Protein AF-A0A3Q8V138-F1 (afdb_monomer_lite)

Foldseek 3Di:
DPDPCPPVVVVVVVVLVVVCVVLVHPALFQKDAADDDPPDPGRQWMFGQQPDPVDDSPPRYDDPSGRPDIGGRRDPVVRVVVSVVSVVVNPVPVD

pLDDT: mean 77.71, std 11.93, range [38.09, 93.25]

Radius of gyration: 14.48 Å; chains: 1; bounding box: 44×22×32 Å

Secondary structure (DSSP, 8-state):
-------HHHHHHHHHHHHHHHTT-SS---EEEE--STT-SS--EEEEPPS-TTS-TTS----TTS-S--EE-S-HHHHHHHHHHHHHHHHTT--

Sequence (95 aa):
MTFDTKNLDEVREPALEALLRLVGGDARLEWRGVYTTDGTEGPTGIGPVCPDPDHEPGDGDLYTCCPELAIEVESVELADYLVALLNADGERSVE

Structure (mmCIF, N/CA/C/O backbone):
data_AF-A0A3Q8V138-F1
#
_entry.id   AF-A0A3Q8V138-F1
#
loop_
_atom_site.group_PDB
_atom_site.id
_atom_site.type_symbol
_atom_site.label_atom_id
_atom_site.label_alt_id
_atom_site.label_comp_id
_atom_site.label_asym_id
_atom_site.label_entity_id
_atom_site.label_seq_id
_atom_site.pdbx_PDB_ins_code
_atom_site.Cartn_x
_atom_site.Cartn_y
_atom_site.Cartn_z
_atom_site.occupancy
_atom_site.B_iso_or_equiv
_atom_site.auth_seq_id
_atom_site.auth_comp_id
_atom_site.auth_asym_id
_atom_site.auth_atom_id
_atom_site.pdbx_PDB_model_num
ATOM 1 N N . MET A 1 1 ? -27.829 4.249 14.251 1.00 44.72 1 MET A N 1
ATOM 2 C CA . MET A 1 1 ? -27.017 5.135 13.396 1.00 44.72 1 MET A CA 1
ATOM 3 C C . MET A 1 1 ? -26.988 4.507 12.023 1.00 44.72 1 MET A C 1
ATOM 5 O O . MET A 1 1 ? -26.391 3.454 11.864 1.00 44.72 1 MET A O 1
ATOM 9 N N . THR A 1 2 ? -27.735 5.064 11.079 1.00 49.84 2 THR A N 1
ATOM 10 C CA . THR A 1 2 ? -27.642 4.698 9.666 1.00 49.84 2 THR A CA 1
ATOM 11 C C . THR A 1 2 ? -26.427 5.435 9.124 1.00 49.84 2 THR A C 1
ATOM 13 O O . THR A 1 2 ? -26.427 6.663 9.090 1.00 49.84 2 THR A O 1
ATOM 16 N N . PHE A 1 3 ? -25.359 4.705 8.810 1.00 56.84 3 PHE A N 1
ATOM 17 C CA . PHE A 1 3 ? -24.260 5.279 8.045 1.00 56.84 3 PHE A CA 1
ATOM 18 C C . PHE A 1 3 ? -24.827 5.626 6.672 1.00 56.84 3 PHE A C 1
ATOM 20 O O . PHE A 1 3 ? -25.428 4.771 6.023 1.00 56.84 3 PHE A O 1
ATOM 27 N N . ASP A 1 4 ? -24.724 6.896 6.293 1.00 59.91 4 ASP A N 1
ATOM 28 C CA . ASP A 1 4 ? -25.078 7.365 4.961 1.00 59.91 4 ASP A CA 1
ATOM 29 C C . ASP A 1 4 ? -24.078 6.716 3.999 1.00 59.91 4 ASP A C 1
ATOM 31 O O . ASP A 1 4 ? -22.933 7.152 3.866 1.00 59.91 4 ASP A O 1
ATOM 35 N N . THR A 1 5 ? -24.464 5.569 3.442 1.00 53.94 5 THR A N 1
ATOM 36 C CA . THR A 1 5 ? -23.718 4.874 2.403 1.00 53.94 5 THR A CA 1
ATOM 37 C C . THR A 1 5 ? -23.825 5.713 1.136 1.00 53.94 5 THR A C 1
ATOM 39 O O . THR A 1 5 ? -24.524 5.332 0.196 1.00 53.94 5 THR A O 1
ATOM 42 N N . LYS A 1 6 ? -23.111 6.846 1.071 1.00 57.31 6 LYS A N 1
ATOM 43 C CA . LYS A 1 6 ? -22.510 7.232 -0.211 1.00 57.31 6 LYS A CA 1
ATOM 44 C C . LYS A 1 6 ? -21.955 5.946 -0.802 1.00 57.31 6 LYS A C 1
ATOM 46 O O . LYS A 1 6 ? -21.271 5.215 -0.079 1.00 57.31 6 LYS A O 1
ATOM 51 N N . ASN A 1 7 ? -22.357 5.623 -2.027 1.00 76.81 7 ASN A N 1
ATOM 52 C CA . ASN A 1 7 ? -21.987 4.363 -2.643 1.00 76.81 7 ASN A CA 1
ATOM 53 C C . ASN A 1 7 ? -20.466 4.224 -2.496 1.00 76.81 7 ASN A C 1
ATOM 55 O O . ASN A 1 7 ? -19.733 5.106 -2.933 1.00 76.81 7 ASN A O 1
ATOM 59 N N . LEU A 1 8 ? -19.999 3.193 -1.783 1.00 74.00 8 LEU A N 1
ATOM 60 C CA . LEU A 1 8 ? -18.573 3.025 -1.499 1.00 74.00 8 LEU A CA 1
ATOM 61 C C . LEU A 1 8 ? -17.762 3.046 -2.798 1.00 74.00 8 LEU A C 1
ATOM 63 O O . LEU A 1 8 ? -16.634 3.517 -2.793 1.00 74.00 8 LEU A O 1
ATOM 67 N N . ASP A 1 9 ? -18.355 2.624 -3.916 1.00 78.44 9 ASP A N 1
ATOM 68 C CA . ASP A 1 9 ? -17.752 2.739 -5.241 1.00 78.44 9 ASP A CA 1
ATOM 69 C C . ASP A 1 9 ? -17.463 4.203 -5.646 1.00 78.44 9 ASP A C 1
ATOM 71 O O . ASP A 1 9 ? -16.363 4.493 -6.108 1.00 78.44 9 ASP A O 1
ATOM 75 N N . GLU A 1 10 ? -18.376 5.149 -5.381 1.00 80.50 10 GLU A N 1
ATOM 76 C CA . GLU A 1 10 ? -18.232 6.576 -5.745 1.00 80.50 10 GLU A CA 1
ATOM 77 C C . GLU A 1 10 ? -17.052 7.265 -5.049 1.00 80.50 10 GLU A C 1
ATOM 79 O O . GLU A 1 10 ? -16.518 8.253 -5.553 1.00 80.50 10 GLU A O 1
ATOM 84 N N . VAL A 1 11 ? -16.656 6.781 -3.870 1.00 82.75 11 VAL A N 1
ATOM 85 C CA . VA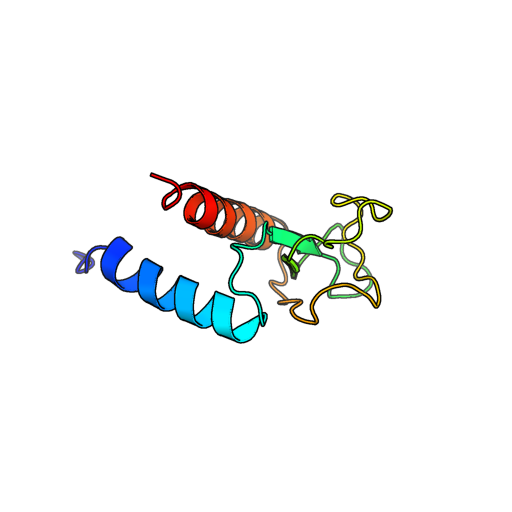L A 1 11 ? -15.487 7.299 -3.139 1.00 82.75 11 VAL A CA 1
ATOM 86 C C . VAL A 1 11 ? -14.219 6.508 -3.434 1.00 82.75 11 VAL A C 1
ATOM 88 O O . VAL A 1 11 ? -13.125 7.066 -3.352 1.00 82.75 11 VAL A O 1
ATOM 91 N N . ARG A 1 12 ? -14.349 5.229 -3.787 1.00 82.69 12 ARG A N 1
ATOM 92 C CA . ARG A 1 12 ? -13.213 4.325 -3.957 1.00 82.69 12 ARG A CA 1
ATOM 93 C C . ARG A 1 12 ? -12.510 4.516 -5.294 1.00 82.69 12 ARG A C 1
ATOM 95 O O . ARG A 1 12 ? -11.285 4.544 -5.314 1.00 82.69 12 ARG A O 1
ATOM 102 N N . GLU A 1 13 ? -13.251 4.743 -6.378 1.00 81.50 13 GLU A N 1
ATOM 103 C CA . GLU A 1 13 ? -12.652 4.984 -7.701 1.00 81.50 13 GLU A CA 1
ATOM 104 C C . GLU A 1 13 ? -11.755 6.240 -7.732 1.00 81.50 13 GLU A C 1
ATOM 106 O O . GLU A 1 13 ? -10.587 6.119 -8.114 1.00 81.50 13 GLU A O 1
ATOM 111 N N . PRO A 1 14 ? -12.193 7.427 -7.254 1.00 85.50 14 PRO A N 1
ATOM 112 C CA . PRO A 1 14 ? -11.321 8.602 -7.219 1.00 85.50 14 PRO A CA 1
ATOM 113 C C . PRO A 1 14 ? -10.131 8.442 -6.265 1.00 85.50 14 PRO A C 1
ATOM 115 O O . PRO A 1 14 ? -9.061 8.999 -6.516 1.00 85.50 14 PRO A O 1
ATOM 118 N N . ALA A 1 15 ? -10.307 7.698 -5.166 1.00 85.31 15 ALA A N 1
ATOM 119 C CA . ALA A 1 15 ? -9.230 7.415 -4.221 1.00 85.31 15 ALA A CA 1
ATOM 120 C C . ALA A 1 15 ? -8.156 6.513 -4.848 1.00 85.31 15 ALA A C 1
ATOM 122 O O . ALA A 1 15 ? -6.967 6.804 -4.710 1.00 85.31 15 ALA A O 1
ATOM 123 N N . LEU A 1 16 ? -8.565 5.481 -5.593 1.00 82.06 16 LEU A N 1
ATOM 124 C CA . LEU A 1 16 ? -7.655 4.627 -6.351 1.00 82.06 16 LEU A CA 1
ATOM 125 C C . LEU A 1 16 ? -6.893 5.434 -7.407 1.00 82.06 16 LEU A C 1
ATOM 127 O O . LEU A 1 16 ? -5.675 5.325 -7.491 1.00 82.06 16 LEU A O 1
ATOM 131 N N . GLU A 1 17 ? -7.569 6.290 -8.180 1.00 82.81 17 GLU A N 1
ATOM 132 C CA . GLU A 1 17 ? -6.881 7.152 -9.151 1.00 82.81 17 GLU A CA 1
ATOM 133 C C . GLU A 1 17 ? -5.853 8.081 -8.494 1.00 82.81 17 GLU A C 1
ATOM 135 O O . GLU A 1 17 ? -4.765 8.291 -9.032 1.00 82.81 17 GLU A O 1
ATOM 140 N N . ALA A 1 18 ? -6.192 8.670 -7.343 1.00 84.56 18 ALA A N 1
ATOM 141 C CA . ALA A 1 18 ? -5.270 9.526 -6.604 1.00 84.56 18 ALA A CA 1
ATOM 142 C C . ALA A 1 18 ? -4.038 8.742 -6.127 1.00 84.56 18 ALA A C 1
ATOM 144 O O . ALA A 1 18 ? -2.918 9.246 -6.233 1.00 84.56 18 ALA A O 1
ATOM 145 N N . LEU A 1 19 ? -4.239 7.504 -5.668 1.00 79.75 19 LEU A N 1
ATOM 146 C CA . LEU A 1 19 ? -3.165 6.598 -5.276 1.00 79.75 19 LEU A CA 1
ATOM 147 C C . LEU A 1 19 ? -2.270 6.227 -6.467 1.00 79.75 19 LEU A C 1
ATOM 149 O O . LEU A 1 19 ? -1.054 6.338 -6.353 1.00 79.75 19 LEU A O 1
ATOM 153 N N . LEU A 1 20 ? -2.850 5.868 -7.619 1.00 77.69 20 LEU A N 1
ATOM 154 C CA . LEU A 1 20 ? -2.104 5.531 -8.842 1.00 77.69 20 LEU A CA 1
ATOM 155 C C . LEU A 1 20 ? -1.236 6.704 -9.331 1.00 77.69 20 LEU A C 1
ATOM 157 O O . LEU A 1 20 ? -0.062 6.528 -9.658 1.00 77.69 20 LEU A O 1
ATOM 161 N N . ARG A 1 21 ? -1.772 7.933 -9.281 1.00 79.81 21 ARG A N 1
ATOM 162 C CA . ARG A 1 21 ? -0.995 9.149 -9.585 1.00 79.81 21 ARG A CA 1
ATOM 163 C C . ARG A 1 21 ? 0.167 9.358 -8.614 1.00 79.81 21 ARG A C 1
ATOM 165 O O . ARG A 1 21 ? 1.217 9.834 -9.036 1.00 79.81 21 ARG A O 1
ATOM 172 N N . LEU A 1 22 ? -0.014 9.025 -7.335 1.00 76.25 22 LEU A N 1
ATOM 173 C CA . LEU A 1 22 ? 1.026 9.165 -6.315 1.00 76.25 22 LEU A CA 1
ATOM 174 C C . LEU A 1 22 ? 2.179 8.173 -6.529 1.00 76.25 22 LEU A C 1
ATOM 176 O O . LEU A 1 22 ? 3.334 8.552 -6.369 1.00 76.25 22 LEU A O 1
ATOM 180 N N . VAL A 1 23 ? 1.878 6.933 -6.924 1.00 72.25 23 VAL A N 1
ATOM 181 C CA . VAL A 1 23 ? 2.888 5.883 -7.178 1.00 72.25 23 VAL A CA 1
ATOM 182 C C . VAL A 1 23 ? 3.565 5.993 -8.547 1.00 72.25 23 VAL A C 1
ATOM 184 O O . VAL A 1 23 ? 4.419 5.173 -8.873 1.00 72.25 23 VAL A O 1
ATOM 187 N N . GLY A 1 24 ? 3.214 7.003 -9.350 1.00 65.69 24 GLY A N 1
ATOM 188 C CA . GLY A 1 24 ? 3.867 7.288 -10.629 1.00 65.69 24 GLY A CA 1
ATOM 189 C C . GLY A 1 24 ? 3.578 6.268 -11.734 1.00 65.69 24 GLY A C 1
ATOM 190 O O . GLY A 1 24 ? 4.356 6.176 -12.683 1.00 65.69 24 GLY A O 1
ATOM 191 N N . GLY A 1 25 ? 2.486 5.504 -11.622 1.00 64.62 25 GLY A N 1
ATOM 192 C CA . GLY A 1 25 ? 2.117 4.461 -12.576 1.00 64.62 25 GLY A CA 1
ATOM 193 C C . GLY A 1 25 ? 0.716 4.649 -13.157 1.00 64.62 25 GLY A C 1
ATOM 194 O O . GLY A 1 25 ? -0.234 4.921 -12.429 1.00 64.62 25 GLY A O 1
ATOM 195 N N . ASP A 1 26 ? 0.584 4.437 -14.469 1.00 57.56 26 ASP A N 1
ATOM 196 C CA . ASP A 1 26 ? -0.716 4.286 -15.148 1.00 57.56 26 ASP A CA 1
ATOM 197 C C . ASP A 1 26 ? -1.230 2.833 -15.080 1.00 57.56 26 ASP A C 1
ATOM 199 O O . ASP A 1 26 ? -2.408 2.559 -15.313 1.00 57.56 26 ASP A O 1
ATOM 203 N N . ALA A 1 27 ? -0.339 1.886 -14.765 1.00 59.00 27 ALA A N 1
ATOM 204 C CA . ALA A 1 27 ? -0.672 0.484 -14.572 1.00 59.00 27 ALA A CA 1
ATOM 205 C C . ALA A 1 27 ? -1.119 0.251 -13.129 1.00 59.00 27 ALA A C 1
ATOM 207 O O . ALA A 1 27 ? -0.470 0.696 -12.182 1.00 59.00 27 ALA A O 1
ATOM 208 N N . ARG A 1 28 ? -2.225 -0.476 -12.967 1.00 64.75 28 ARG A N 1
ATOM 209 C CA . ARG A 1 28 ? -2.687 -0.947 -11.663 1.00 64.75 28 ARG A CA 1
ATOM 210 C C . ARG A 1 28 ? -1.623 -1.846 -11.061 1.00 64.75 28 ARG A C 1
ATOM 212 O O . ARG A 1 28 ? -1.390 -2.942 -11.560 1.00 64.75 28 ARG A O 1
ATOM 219 N N . LEU A 1 29 ? -0.951 -1.327 -10.041 1.00 73.31 29 LEU A N 1
ATOM 220 C CA . LEU A 1 29 ? 0.077 -2.054 -9.320 1.00 73.31 29 LEU A CA 1
ATOM 221 C C . LEU A 1 29 ? -0.596 -3.105 -8.446 1.00 73.31 29 LEU A C 1
ATOM 223 O O . LEU A 1 29 ? -1.575 -2.809 -7.761 1.00 73.31 29 LEU A O 1
ATOM 227 N N . GLU A 1 30 ? -0.059 -4.317 -8.481 1.00 86.06 30 GLU A N 1
ATOM 228 C CA . GLU A 1 30 ? -0.302 -5.292 -7.430 1.00 86.06 30 GLU A CA 1
ATOM 229 C C . GLU A 1 30 ? 0.376 -4.796 -6.148 1.00 86.06 30 GLU A C 1
ATOM 231 O O . GLU A 1 30 ? 1.456 -4.201 -6.192 1.00 86.06 30 GLU A O 1
ATOM 236 N N . TRP A 1 31 ? -0.272 -5.005 -5.010 1.00 88.69 31 TRP A N 1
ATOM 237 C CA . TRP A 1 31 ? 0.191 -4.596 -3.689 1.00 88.69 31 TRP A CA 1
ATOM 238 C C . TRP A 1 31 ? 0.616 -5.808 -2.871 1.00 88.69 31 TRP A C 1
ATOM 240 O O . TRP A 1 31 ? 0.064 -6.899 -3.021 1.00 88.69 31 TRP A O 1
ATOM 250 N N . ARG A 1 32 ? 1.575 -5.591 -1.970 1.00 90.75 32 ARG A N 1
ATOM 251 C CA . ARG A 1 32 ? 2.093 -6.584 -1.026 1.00 90.75 32 ARG A CA 1
ATOM 252 C C . ARG A 1 32 ? 2.376 -5.960 0.339 1.00 90.75 32 ARG A C 1
ATOM 254 O O . ARG A 1 32 ? 2.529 -4.741 0.455 1.00 90.75 32 ARG A O 1
ATOM 261 N N . GLY A 1 33 ? 2.483 -6.809 1.356 1.00 90.81 33 GLY A N 1
ATOM 262 C CA . GLY A 1 33 ? 3.058 -6.419 2.639 1.00 90.81 33 GLY A CA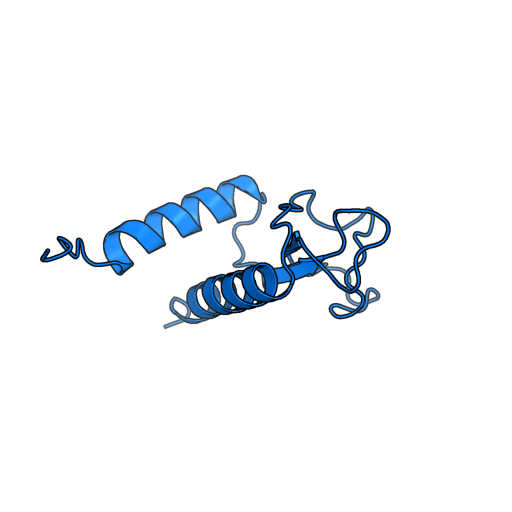 1
ATOM 263 C C . GLY A 1 33 ? 4.554 -6.137 2.487 1.00 90.81 33 GLY A C 1
ATOM 264 O O . GLY A 1 33 ? 5.244 -6.846 1.752 1.00 90.81 33 GLY A O 1
ATOM 265 N N . VAL A 1 34 ? 5.048 -5.104 3.166 1.00 89.75 34 VAL A N 1
ATOM 266 C CA . VAL A 1 34 ? 6.472 -4.753 3.208 1.00 89.75 34 VAL A CA 1
ATOM 267 C C . VAL A 1 34 ? 6.931 -4.452 4.633 1.00 89.75 34 VAL A C 1
ATOM 269 O O . VAL A 1 34 ? 6.142 -4.022 5.478 1.00 89.75 34 VAL A O 1
ATOM 272 N N . TYR A 1 35 ? 8.212 -4.675 4.912 1.00 88.31 35 TY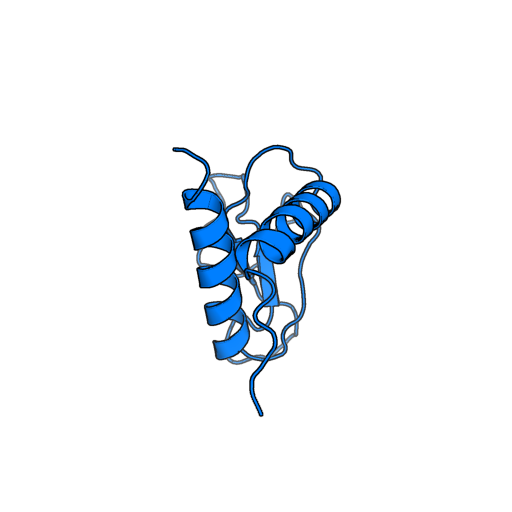R A N 1
ATOM 273 C CA . TYR A 1 35 ? 8.834 -4.259 6.164 1.00 88.31 35 TYR A CA 1
ATOM 274 C C . TYR A 1 35 ? 9.114 -2.756 6.124 1.00 88.31 35 TYR A C 1
ATOM 276 O O . TYR A 1 35 ? 9.855 -2.266 5.275 1.00 88.31 35 TYR A O 1
ATOM 284 N N . THR A 1 36 ? 8.507 -2.016 7.046 1.00 77.56 36 THR A N 1
ATOM 285 C CA . THR A 1 36 ? 8.664 -0.555 7.164 1.00 77.56 36 THR A CA 1
ATOM 286 C C . THR A 1 36 ? 9.272 -0.128 8.497 1.00 77.56 36 THR A C 1
ATOM 288 O O . THR A 1 36 ? 9.865 0.947 8.578 1.00 77.56 36 THR A O 1
ATOM 291 N N . THR A 1 37 ? 9.214 -0.998 9.512 1.00 67.88 37 THR A N 1
ATOM 292 C CA . THR A 1 37 ? 9.832 -0.798 10.825 1.00 67.88 37 THR A CA 1
ATOM 293 C C . THR A 1 37 ? 10.757 -1.967 11.175 1.00 67.88 37 THR A C 1
ATOM 295 O O . THR A 1 37 ? 10.405 -3.132 10.994 1.00 67.88 37 THR A O 1
ATOM 298 N N . ASP A 1 38 ? 11.937 -1.662 11.719 1.00 65.31 38 ASP A N 1
ATOM 299 C CA . ASP A 1 38 ? 12.889 -2.673 12.183 1.00 65.31 38 ASP A CA 1
ATOM 300 C C . ASP A 1 38 ? 12.334 -3.467 13.382 1.00 65.31 38 ASP A C 1
ATOM 302 O O . ASP A 1 38 ? 11.920 -2.894 14.392 1.00 65.31 38 ASP A O 1
ATOM 306 N N . GLY A 1 39 ? 12.415 -4.801 13.315 1.00 60.19 39 GLY A N 1
ATOM 307 C CA . GLY A 1 39 ? 12.162 -5.686 14.460 1.00 60.19 39 GLY A CA 1
ATOM 308 C C . GLY A 1 39 ? 10.702 -6.094 14.688 1.00 60.19 39 GLY A C 1
ATOM 309 O O . GLY A 1 39 ? 10.370 -6.533 15.791 1.00 60.19 39 GLY A O 1
ATOM 310 N N . THR A 1 40 ? 9.836 -5.968 13.682 1.00 67.62 40 THR A N 1
ATOM 311 C CA . THR A 1 40 ? 8.458 -6.479 13.719 1.00 67.62 40 THR A CA 1
ATOM 312 C C . THR A 1 40 ? 8.407 -7.988 13.436 1.00 67.62 40 THR A C 1
ATOM 314 O O . THR A 1 40 ? 9.279 -8.543 12.772 1.00 67.62 40 THR A O 1
ATOM 317 N N . GLU A 1 41 ? 7.371 -8.681 13.928 1.00 73.19 41 GLU A N 1
ATOM 318 C CA . GLU A 1 41 ? 7.162 -10.124 13.672 1.00 73.19 41 GLU A CA 1
ATOM 319 C C . GLU A 1 41 ? 6.659 -10.426 12.240 1.00 73.19 41 GLU A C 1
ATOM 321 O O . GLU A 1 41 ? 6.392 -11.579 11.906 1.00 73.19 41 GLU A O 1
ATOM 326 N N . GLY A 1 42 ? 6.534 -9.404 11.388 1.00 78.94 42 GLY A N 1
ATOM 327 C CA . GLY A 1 42 ? 6.060 -9.508 10.009 1.00 78.94 42 GLY A CA 1
ATOM 328 C C . GLY A 1 42 ? 5.978 -8.144 9.308 1.00 78.94 42 GLY A C 1
ATOM 329 O O . GLY A 1 42 ? 6.273 -7.119 9.933 1.00 78.94 42 GLY A O 1
ATOM 330 N N . PRO A 1 43 ? 5.586 -8.112 8.023 1.00 85.62 43 PRO A N 1
ATOM 331 C CA . PRO A 1 43 ? 5.452 -6.875 7.262 1.00 85.62 43 PRO A CA 1
ATOM 332 C C . PRO A 1 43 ? 4.287 -6.037 7.807 1.00 85.62 43 PRO A C 1
ATOM 334 O O . PRO A 1 43 ? 3.121 -6.396 7.656 1.00 85.62 43 PRO A O 1
ATOM 337 N N . THR A 1 44 ? 4.600 -4.924 8.471 1.00 89.19 44 THR A N 1
ATOM 338 C CA . THR A 1 44 ? 3.606 -3.998 9.048 1.00 89.19 44 THR A CA 1
ATOM 339 C C . THR A 1 44 ? 3.283 -2.822 8.141 1.00 89.19 44 THR A C 1
ATOM 341 O O . THR A 1 44 ? 2.507 -1.953 8.531 1.00 89.19 44 THR A O 1
ATOM 344 N N . GLY A 1 45 ? 3.867 -2.770 6.948 1.00 89.69 45 GLY A N 1
ATOM 345 C CA . GLY A 1 45 ? 3.553 -1.777 5.938 1.00 89.69 45 GLY A CA 1
ATOM 346 C C . GLY A 1 45 ? 3.010 -2.403 4.665 1.00 89.69 45 GLY A C 1
ATOM 347 O O . GLY A 1 45 ? 2.976 -3.623 4.501 1.00 89.69 45 GLY A O 1
ATOM 348 N N . ILE A 1 46 ? 2.600 -1.544 3.738 1.00 89.94 46 ILE A N 1
ATOM 349 C CA . ILE A 1 46 ? 2.164 -1.936 2.398 1.00 89.94 46 ILE A CA 1
ATOM 350 C C . ILE A 1 46 ? 2.950 -1.174 1.338 1.00 89.94 46 ILE A C 1
ATOM 352 O O . ILE A 1 46 ? 3.297 -0.005 1.515 1.00 89.94 46 ILE A O 1
ATOM 356 N N . GLY A 1 47 ? 3.203 -1.836 0.219 1.00 88.25 47 GLY A N 1
ATOM 357 C CA . GLY A 1 47 ? 3.848 -1.231 -0.936 1.00 88.25 47 GLY A CA 1
ATOM 358 C C . GLY A 1 47 ? 3.497 -1.973 -2.221 1.00 88.25 47 GLY A C 1
ATOM 359 O O . GLY A 1 47 ? 2.968 -3.088 -2.173 1.00 88.25 47 GLY A O 1
ATOM 360 N N . PRO A 1 48 ? 3.770 -1.373 -3.384 1.00 86.62 48 PRO A N 1
ATOM 361 C CA . PRO A 1 48 ? 3.595 -2.056 -4.651 1.00 86.62 48 PRO A CA 1
ATOM 362 C C . PRO A 1 48 ? 4.580 -3.223 -4.789 1.00 86.62 48 PRO A C 1
ATOM 364 O O . PRO A 1 48 ? 5.704 -3.202 -4.272 1.00 86.62 48 PRO A O 1
ATOM 367 N N . VAL A 1 49 ? 4.154 -4.252 -5.513 1.00 85.38 49 VAL A N 1
ATOM 368 C CA . VAL A 1 49 ? 5.010 -5.362 -5.922 1.00 85.38 49 VAL A CA 1
ATOM 369 C C . VAL A 1 49 ? 6.141 -4.821 -6.793 1.00 85.38 49 VAL A C 1
ATOM 371 O O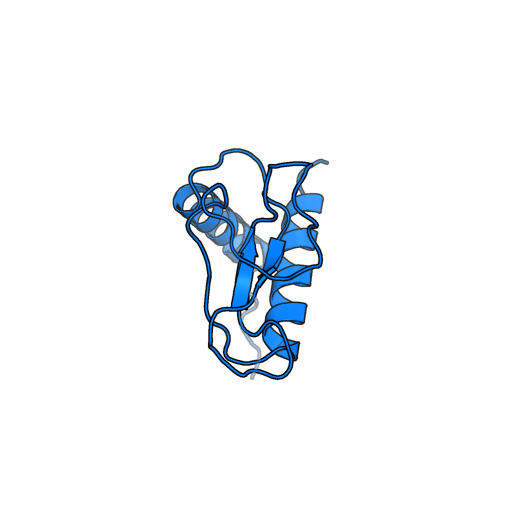 . VAL A 1 49 ? 5.943 -3.946 -7.642 1.00 85.38 49 VAL A O 1
ATOM 374 N N . CYS A 1 50 ? 7.351 -5.324 -6.550 1.00 83.31 50 CYS A N 1
ATOM 375 C CA . CYS A 1 50 ? 8.513 -4.958 -7.344 1.00 83.31 50 CYS A CA 1
ATOM 376 C C . CYS A 1 50 ? 8.290 -5.395 -8.804 1.00 83.31 50 CYS A C 1
ATOM 378 O O . CYS A 1 50 ? 7.940 -6.550 -9.034 1.00 83.31 50 CYS A O 1
ATOM 380 N N . PRO A 1 51 ? 8.497 -4.517 -9.803 1.00 78.75 51 PRO A N 1
ATOM 381 C CA . PRO A 1 51 ? 8.362 -4.902 -11.208 1.00 78.75 51 PRO A CA 1
ATOM 382 C C . PRO A 1 51 ? 9.533 -5.763 -11.708 1.00 78.75 51 PRO A C 1
ATOM 384 O O . PRO A 1 51 ? 9.489 -6.256 -12.835 1.00 78.75 51 PRO A O 1
ATOM 387 N N . ASP A 1 52 ? 10.594 -5.895 -10.908 1.00 82.38 52 ASP A N 1
ATOM 388 C CA . ASP A 1 52 ? 11.764 -6.701 -11.229 1.00 82.38 52 ASP A CA 1
ATOM 389 C C . ASP A 1 52 ? 11.460 -8.193 -10.990 1.00 82.38 52 ASP A C 1
ATOM 391 O O . ASP A 1 52 ? 11.193 -8.575 -9.849 1.00 82.38 52 ASP A O 1
ATOM 395 N N . PRO A 1 53 ? 11.483 -9.046 -12.032 1.00 81.19 53 PRO A N 1
ATOM 396 C CA . PRO A 1 53 ? 11.168 -10.466 -11.896 1.00 81.19 53 PRO A CA 1
ATOM 397 C C . PRO A 1 53 ? 12.207 -11.253 -11.086 1.00 81.19 53 PRO A C 1
ATOM 399 O O . PRO A 1 53 ? 11.913 -12.380 -10.688 1.00 81.19 53 PRO A O 1
ATOM 402 N N . ASP A 1 54 ? 13.403 -10.696 -10.862 1.00 84.44 54 ASP A N 1
ATOM 403 C CA . ASP A 1 54 ? 14.449 -11.334 -10.057 1.00 84.44 54 ASP A CA 1
ATOM 404 C C . ASP A 1 54 ? 14.249 -11.107 -8.544 1.00 84.44 54 ASP A C 1
ATOM 406 O O . ASP A 1 54 ? 14.951 -11.715 -7.733 1.00 84.44 54 ASP A O 1
ATOM 410 N N . HIS A 1 55 ? 13.285 -10.270 -8.144 1.00 82.00 55 HIS A N 1
ATOM 411 C CA . HIS A 1 55 ? 12.929 -10.041 -6.744 1.00 82.00 55 HIS A CA 1
ATOM 412 C C . HIS A 1 55 ? 11.685 -10.836 -6.353 1.00 82.00 55 HIS A C 1
ATOM 414 O O . HIS A 1 55 ? 10.653 -10.785 -7.023 1.00 82.00 55 HIS A O 1
ATOM 420 N N . GLU A 1 56 ? 11.772 -11.574 -5.245 1.00 80.25 56 GLU A N 1
ATOM 421 C CA . GLU A 1 56 ? 10.666 -12.403 -4.775 1.00 80.25 56 GLU A CA 1
ATOM 422 C C . GLU A 1 56 ? 9.559 -11.514 -4.177 1.00 80.25 56 GLU A C 1
ATOM 424 O O . GLU A 1 56 ? 9.794 -10.829 -3.180 1.00 80.25 56 GLU A O 1
ATOM 429 N N . PRO A 1 57 ? 8.325 -11.528 -4.723 1.00 70.50 57 PRO A N 1
ATOM 430 C CA . PRO A 1 57 ? 7.248 -10.664 -4.233 1.00 70.50 57 PRO A CA 1
ATOM 431 C C . PRO A 1 57 ? 6.910 -10.889 -2.753 1.00 70.50 57 PRO A C 1
ATOM 433 O O . PRO A 1 57 ? 6.411 -9.984 -2.086 1.00 70.50 57 PRO A O 1
ATOM 436 N N . GLY A 1 58 ? 7.179 -12.096 -2.246 1.00 72.75 58 GLY A N 1
ATOM 437 C CA . GLY A 1 58 ? 6.822 -12.531 -0.901 1.00 72.75 58 GLY A CA 1
ATOM 438 C C . GLY A 1 58 ? 7.839 -12.222 0.197 1.00 72.75 58 GLY A C 1
ATOM 439 O O . GLY A 1 58 ? 7.517 -12.480 1.353 1.00 72.75 58 GLY A O 1
ATOM 440 N N . ASP A 1 59 ? 9.033 -11.698 -0.105 1.00 74.75 59 ASP A N 1
ATOM 441 C CA . ASP A 1 59 ? 10.052 -11.514 0.945 1.00 74.75 59 ASP A CA 1
ATOM 442 C C . ASP A 1 59 ? 9.812 -10.276 1.830 1.00 74.75 59 ASP A C 1
ATOM 444 O O . ASP A 1 59 ? 10.384 -10.188 2.908 1.00 74.75 59 ASP A O 1
ATOM 448 N N . GLY A 1 60 ? 8.930 -9.358 1.413 1.00 76.25 60 GLY A N 1
ATOM 449 C CA . GLY A 1 60 ? 8.582 -8.132 2.143 1.00 76.25 60 GLY A CA 1
ATOM 450 C C . GLY A 1 60 ? 9.628 -7.005 2.102 1.00 76.25 60 GLY A C 1
ATOM 451 O O . GLY A 1 60 ? 9.345 -5.904 2.572 1.00 76.25 60 GLY A O 1
ATOM 452 N N . ASP A 1 61 ? 10.800 -7.215 1.511 1.00 83.12 61 ASP A N 1
ATOM 453 C CA . ASP A 1 61 ? 11.901 -6.253 1.478 1.00 83.12 61 ASP A CA 1
ATOM 454 C C . ASP A 1 61 ? 11.731 -5.216 0.364 1.00 83.12 61 ASP A C 1
ATOM 456 O O . ASP A 1 61 ? 11.272 -5.506 -0.745 1.00 83.12 61 ASP A O 1
ATOM 460 N N . LEU A 1 62 ? 12.118 -3.970 0.645 1.00 78.44 62 LEU A N 1
ATOM 461 C CA . LEU A 1 62 ? 12.099 -2.873 -0.322 1.00 78.44 62 LEU A CA 1
ATOM 462 C C . LEU A 1 62 ? 13.452 -2.757 -1.025 1.00 78.44 62 LEU A C 1
ATOM 464 O O . LEU A 1 62 ? 14.445 -2.303 -0.457 1.00 78.44 62 LEU A O 1
ATOM 468 N N . TYR A 1 63 ? 13.471 -3.132 -2.300 1.00 75.12 63 TYR A N 1
ATOM 469 C CA . TYR A 1 63 ? 14.632 -2.992 -3.171 1.00 75.12 63 TYR A CA 1
ATOM 470 C C . TYR A 1 63 ? 14.758 -1.566 -3.713 1.00 75.12 63 TYR A C 1
ATOM 472 O O . TYR A 1 63 ? 13.770 -0.856 -3.868 1.00 75.12 63 TYR A O 1
ATOM 480 N N . THR A 1 64 ? 15.966 -1.157 -4.098 1.00 78.62 64 THR A N 1
ATOM 481 C CA . THR A 1 64 ? 16.219 0.185 -4.659 1.00 78.62 64 THR A CA 1
ATOM 482 C C . THR A 1 64 ? 15.498 0.452 -5.984 1.00 78.62 64 THR A C 1
ATOM 484 O O . THR A 1 64 ? 15.342 1.606 -6.368 1.00 78.62 64 THR A O 1
ATOM 487 N N . CYS A 1 65 ? 15.071 -0.598 -6.691 1.00 76.44 65 CYS A N 1
ATOM 488 C CA . CYS A 1 65 ? 14.246 -0.505 -7.895 1.00 76.44 65 CYS A CA 1
ATOM 489 C C . CYS A 1 65 ? 12.733 -0.528 -7.608 1.00 76.44 65 CYS A C 1
ATOM 491 O O . CYS A 1 65 ? 11.942 -0.398 -8.543 1.00 76.44 65 CYS A O 1
ATOM 493 N N . CYS A 1 66 ? 12.315 -0.711 -6.348 1.00 74.69 66 CYS A N 1
ATOM 494 C CA . CYS A 1 66 ? 10.905 -0.644 -5.981 1.00 74.69 66 CYS A CA 1
ATOM 495 C C . CYS A 1 66 ? 10.393 0.796 -6.108 1.00 74.69 66 CYS A C 1
ATOM 497 O O . CYS A 1 66 ? 11.143 1.742 -5.854 1.00 74.69 66 CYS A O 1
ATOM 499 N N . PRO A 1 67 ? 9.106 0.986 -6.443 1.00 70.75 67 PRO A N 1
ATOM 500 C CA . PRO A 1 67 ? 8.482 2.295 -6.312 1.00 70.75 67 PRO A CA 1
ATOM 501 C C . PRO A 1 67 ? 8.603 2.784 -4.860 1.00 70.75 67 PRO A C 1
ATOM 503 O O . PRO A 1 67 ? 8.377 2.012 -3.931 1.00 70.75 67 PRO A O 1
ATOM 506 N N . GLU A 1 68 ? 8.929 4.064 -4.658 1.00 67.00 68 GLU A N 1
ATOM 507 C CA . GLU A 1 68 ? 9.241 4.656 -3.339 1.00 67.00 68 GLU A CA 1
ATOM 508 C C . GLU A 1 68 ? 8.060 4.691 -2.342 1.00 67.00 68 GLU A C 1
ATOM 510 O O . GLU A 1 68 ? 8.180 5.254 -1.254 1.00 67.00 68 GLU A O 1
ATOM 515 N N . LEU A 1 69 ? 6.910 4.094 -2.668 1.00 73.44 69 LEU A N 1
ATOM 516 C CA . LEU A 1 69 ? 5.741 4.118 -1.800 1.00 73.44 69 LEU A CA 1
ATOM 517 C C . LEU A 1 69 ? 5.710 2.909 -0.859 1.00 73.44 69 LEU A C 1
ATOM 519 O O . LEU A 1 69 ? 5.134 1.873 -1.182 1.00 73.44 69 LEU A O 1
ATOM 523 N N . ALA A 1 70 ? 6.277 3.079 0.331 1.00 81.12 70 ALA A N 1
ATOM 524 C CA . ALA A 1 70 ? 6.028 2.202 1.466 1.00 81.12 70 ALA A CA 1
ATOM 525 C C . ALA A 1 70 ? 5.193 2.952 2.510 1.00 81.12 70 ALA A C 1
ATOM 527 O O . ALA A 1 70 ? 5.595 4.010 2.999 1.00 81.12 70 ALA A O 1
ATOM 528 N N . ILE A 1 71 ? 4.005 2.433 2.811 1.00 85.75 71 ILE A N 1
ATOM 529 C CA . ILE A 1 71 ? 3.079 3.015 3.783 1.00 85.75 71 ILE A CA 1
ATOM 530 C C . ILE A 1 71 ? 3.165 2.188 5.060 1.00 85.75 71 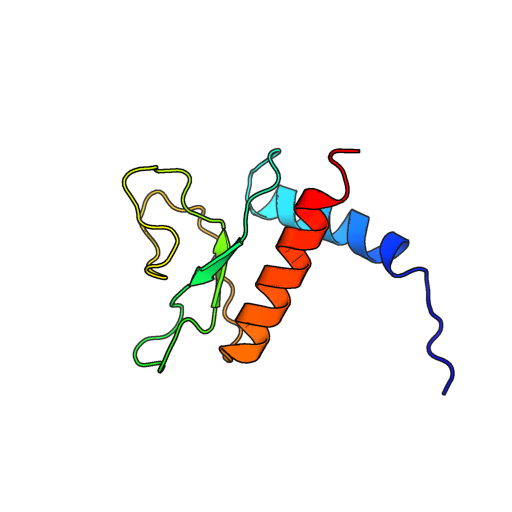ILE A C 1
ATOM 532 O O . ILE A 1 71 ? 2.861 1.001 5.038 1.00 85.75 71 ILE A O 1
ATOM 536 N N . GLU A 1 72 ? 3.537 2.821 6.168 1.00 87.62 72 GLU A N 1
ATOM 537 C CA . GLU A 1 72 ? 3.488 2.205 7.495 1.00 87.62 72 GLU A CA 1
ATOM 538 C C . GLU A 1 72 ? 2.030 2.039 7.948 1.00 87.62 72 GLU A C 1
ATOM 540 O O . GLU A 1 72 ? 1.231 2.977 7.869 1.00 87.62 72 GLU A O 1
ATOM 545 N N . VAL A 1 73 ? 1.692 0.843 8.428 1.00 87.94 73 VAL A N 1
ATOM 546 C CA . VAL A 1 73 ? 0.349 0.482 8.907 1.00 87.94 73 VAL A CA 1
ATOM 547 C C . VAL A 1 73 ? 0.388 -0.010 10.367 1.00 87.94 73 VAL A C 1
ATOM 549 O O . VAL A 1 73 ? -0.656 -0.099 11.011 1.00 87.94 73 VAL A O 1
ATOM 552 N N . GLU A 1 74 ? 1.583 -0.271 10.920 1.00 86.12 74 GLU A N 1
ATOM 553 C CA . GLU A 1 74 ? 1.851 -0.683 12.312 1.00 86.12 74 GLU A CA 1
ATOM 554 C C . GLU A 1 74 ? 1.150 -1.988 12.766 1.00 86.12 74 GLU A C 1
ATOM 556 O O . GLU A 1 74 ? 1.209 -2.357 13.939 1.00 86.12 74 GLU A O 1
ATOM 561 N N . SER A 1 75 ? 0.492 -2.719 11.859 1.00 88.88 75 SER A N 1
ATOM 562 C CA . SER A 1 75 ? -0.200 -3.988 12.131 1.00 88.88 75 SER A CA 1
ATOM 563 C C . SER A 1 75 ? -0.178 -4.882 10.897 1.00 88.88 75 SER A C 1
ATOM 565 O O . SER A 1 75 ? -0.541 -4.447 9.804 1.00 88.88 75 SER A O 1
ATOM 567 N N . VAL A 1 76 ? 0.200 -6.147 11.099 1.00 89.62 76 VAL A N 1
ATOM 568 C CA . VAL A 1 76 ? 0.221 -7.171 10.043 1.00 89.62 76 VAL A CA 1
ATOM 569 C C . VAL A 1 76 ? -1.194 -7.426 9.524 1.00 89.62 76 VAL A C 1
ATOM 571 O O . VAL A 1 76 ? -1.432 -7.407 8.324 1.00 89.62 76 VAL A O 1
ATOM 574 N N . GLU A 1 77 ? -2.170 -7.572 10.420 1.00 91.81 77 GLU A N 1
ATOM 575 C CA . GLU A 1 77 ? -3.557 -7.856 10.046 1.00 91.81 77 GLU A CA 1
ATOM 576 C C . GLU A 1 77 ? -4.193 -6.709 9.256 1.00 91.81 77 GLU A C 1
ATOM 578 O O . GLU A 1 77 ? -4.997 -6.938 8.348 1.00 91.81 77 GLU A O 1
ATOM 583 N N . LEU A 1 78 ? -3.848 -5.464 9.598 1.00 90.19 78 LEU A N 1
ATOM 584 C CA . LEU A 1 78 ? -4.327 -4.301 8.861 1.00 90.19 78 LEU A CA 1
ATOM 585 C C . LEU A 1 78 ? -3.617 -4.163 7.508 1.00 90.19 78 LEU A C 1
ATOM 587 O O . LEU A 1 78 ? -4.277 -3.826 6.524 1.00 90.19 78 LEU A O 1
ATOM 591 N N . ALA A 1 79 ? -2.317 -4.462 7.434 1.00 90.75 79 ALA A N 1
ATOM 592 C CA . ALA A 1 79 ? -1.583 -4.506 6.172 1.00 90.75 79 ALA A CA 1
ATOM 593 C C . ALA A 1 79 ? -2.185 -5.553 5.217 1.00 90.75 79 ALA A C 1
ATOM 595 O O . ALA A 1 79 ? -2.530 -5.211 4.084 1.00 90.75 79 ALA A O 1
ATOM 596 N N . ASP A 1 80 ? -2.428 -6.777 5.696 1.00 91.94 80 ASP A N 1
ATOM 597 C CA . ASP A 1 80 ? -3.055 -7.862 4.927 1.00 91.94 80 ASP A CA 1
ATOM 598 C C . ASP A 1 80 ? -4.437 -7.463 4.392 1.00 91.94 80 ASP A C 1
ATOM 600 O O . ASP A 1 80 ? -4.754 -7.667 3.216 1.00 91.94 80 ASP A O 1
ATOM 604 N N . TYR A 1 81 ? -5.263 -6.851 5.245 1.00 93.25 81 TYR A N 1
ATOM 605 C CA . TYR A 1 81 ? -6.585 -6.367 4.853 1.00 93.25 81 TYR A CA 1
ATOM 606 C C . TYR A 1 81 ? -6.510 -5.313 3.737 1.00 93.25 81 TYR A C 1
ATOM 608 O O . TYR A 1 81 ? -7.268 -5.383 2.766 1.00 93.25 81 TYR A O 1
ATOM 616 N N . LEU A 1 82 ? -5.604 -4.338 3.857 1.00 91.31 82 LEU A N 1
ATOM 617 C CA . LEU A 1 82 ? -5.454 -3.265 2.871 1.00 91.31 82 LEU A CA 1
ATOM 618 C C . LEU A 1 82 ? -4.891 -3.779 1.543 1.00 91.31 82 LEU A C 1
ATOM 620 O O . LEU A 1 82 ? -5.378 -3.366 0.492 1.00 91.31 82 LEU A O 1
ATOM 624 N N . VAL A 1 83 ? -3.928 -4.704 1.578 1.00 91.12 83 VAL A N 1
ATOM 625 C CA . VAL A 1 83 ? -3.401 -5.373 0.378 1.00 91.12 83 VAL A CA 1
ATOM 626 C C . VAL A 1 83 ? -4.522 -6.089 -0.370 1.00 91.12 83 VAL A C 1
ATOM 628 O O . VAL A 1 83 ? -4.701 -5.869 -1.568 1.00 91.12 83 VAL A O 1
ATOM 631 N N . ALA A 1 84 ? -5.321 -6.894 0.336 1.00 91.75 84 ALA A N 1
ATOM 632 C CA . ALA A 1 84 ? -6.445 -7.602 -0.271 1.00 91.75 84 ALA A CA 1
ATOM 633 C C . ALA A 1 84 ? -7.462 -6.633 -0.897 1.00 91.75 84 ALA A C 1
ATOM 635 O O . ALA A 1 84 ? -7.948 -6.873 -2.003 1.00 91.75 84 ALA A O 1
ATOM 636 N N . LEU A 1 85 ? -7.757 -5.520 -0.218 1.00 89.31 85 LEU A N 1
ATOM 637 C CA . LEU A 1 85 ? -8.691 -4.507 -0.708 1.00 89.31 85 LEU A CA 1
ATOM 638 C C . LEU A 1 85 ? -8.178 -3.806 -1.978 1.00 89.31 85 LEU A C 1
ATOM 640 O O . LEU A 1 85 ? -8.921 -3.682 -2.950 1.00 89.31 85 LEU A O 1
ATOM 644 N N . LEU A 1 86 ? -6.916 -3.371 -1.985 1.00 87.75 86 LEU A N 1
ATOM 645 C CA . LEU A 1 86 ? -6.308 -2.670 -3.121 1.00 87.75 86 LEU A CA 1
ATOM 646 C C . LEU A 1 86 ? -6.160 -3.578 -4.348 1.00 87.75 86 LEU A C 1
ATOM 648 O O . LEU A 1 86 ? -6.405 -3.139 -5.472 1.00 87.75 86 LEU A O 1
ATOM 652 N N . ASN A 1 87 ? -5.825 -4.853 -4.144 1.00 87.75 87 ASN A N 1
ATOM 653 C CA . ASN A 1 87 ? -5.730 -5.820 -5.237 1.00 87.75 87 ASN A CA 1
ATOM 654 C C . ASN A 1 87 ? -7.109 -6.157 -5.826 1.00 87.75 87 ASN A C 1
ATOM 656 O O . ASN A 1 87 ? -7.259 -6.162 -7.048 1.00 87.75 87 ASN A O 1
ATOM 660 N N . ALA A 1 88 ? -8.142 -6.316 -4.990 1.00 86.56 88 ALA A N 1
ATOM 661 C CA . ALA A 1 88 ? -9.520 -6.487 -5.464 1.00 86.56 88 ALA A CA 1
ATOM 662 C C . ALA A 1 88 ? -10.003 -5.288 -6.306 1.00 86.56 88 ALA A C 1
ATOM 664 O O . ALA A 1 88 ? -10.766 -5.443 -7.264 1.00 86.56 88 ALA A O 1
ATOM 665 N N . ASP A 1 89 ? -9.530 -4.083 -5.987 1.00 81.94 89 ASP A N 1
ATOM 666 C CA . ASP A 1 89 ? -9.802 -2.881 -6.776 1.00 81.94 89 ASP A CA 1
ATOM 667 C C . ASP A 1 89 ? -9.080 -2.863 -8.115 1.00 81.94 89 ASP A C 1
ATOM 669 O O . ASP A 1 89 ? -9.646 -2.408 -9.116 1.00 81.94 89 ASP A O 1
ATOM 673 N N . GLY A 1 90 ? -7.866 -3.411 -8.150 1.00 75.00 90 GLY A N 1
ATOM 674 C CA . GLY A 1 90 ? -7.107 -3.632 -9.370 1.00 75.00 90 GLY A CA 1
ATOM 675 C C . GLY A 1 90 ? -7.817 -4.574 -10.349 1.00 75.00 90 GLY A C 1
ATOM 676 O O . GLY A 1 90 ? -7.903 -4.266 -11.540 1.00 75.00 90 GLY A O 1
ATOM 677 N N . GLU A 1 91 ? -8.395 -5.666 -9.853 1.00 74.12 91 GLU A N 1
ATOM 678 C CA . GLU A 1 91 ? -9.107 -6.673 -10.659 1.00 74.12 91 GLU A CA 1
ATOM 679 C C . GLU A 1 91 ? -10.429 -6.141 -11.241 1.00 74.12 91 GLU A C 1
ATOM 681 O O . GLU A 1 91 ? -10.784 -6.430 -12.383 1.00 74.12 91 GLU A O 1
ATOM 686 N N . ARG A 1 92 ? -11.144 -5.301 -10.484 1.00 64.50 92 ARG A N 1
ATOM 687 C CA . ARG A 1 92 ? -12.518 -4.863 -10.792 1.00 64.50 92 ARG A CA 1
ATOM 688 C C . ARG A 1 92 ? -12.714 -3.960 -12.012 1.00 64.50 92 ARG A C 1
ATOM 690 O O . ARG A 1 92 ? -13.858 -3.635 -12.314 1.00 64.50 92 ARG A O 1
ATOM 697 N N . SER A 1 93 ? -11.668 -3.486 -12.679 1.00 54.09 93 SER A N 1
ATOM 698 C CA . SER A 1 93 ? -11.832 -2.583 -13.842 1.00 54.09 93 SER A CA 1
ATOM 699 C C . SER A 1 93 ? -11.077 -3.039 -15.078 1.00 54.09 93 SER A C 1
ATOM 701 O O . SER A 1 93 ? -10.760 -2.233 -15.949 1.00 54.09 93 SER A O 1
ATOM 703 N N . VAL A 1 94 ? -10.812 -4.343 -15.147 1.00 50.12 94 VAL A N 1
ATOM 704 C CA . VAL A 1 94 ? -10.395 -5.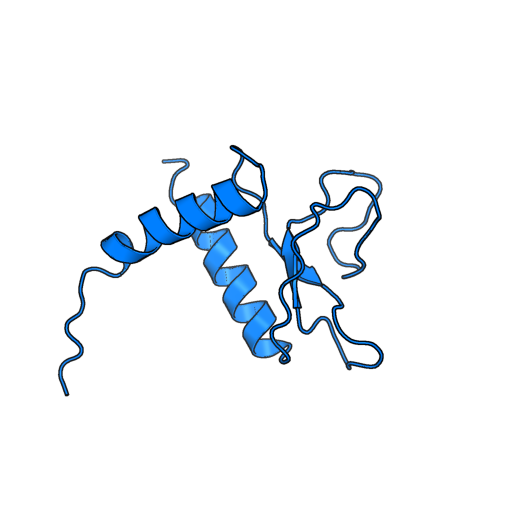038 -16.373 1.00 50.12 94 VAL A CA 1
ATOM 705 C C . VAL A 1 94 ? -11.620 -5.593 -17.135 1.00 50.12 94 VAL A C 1
ATOM 707 O O . VAL A 1 94 ? -11.460 -6.299 -18.126 1.00 50.12 94 VAL A O 1
ATOM 710 N N . GLU A 1 95 ? -12.844 -5.260 -16.705 1.00 38.09 95 GLU A N 1
ATOM 711 C CA . GLU A 1 95 ? -14.111 -5.676 -17.333 1.00 38.09 95 GLU A CA 1
ATOM 712 C C . GLU A 1 95 ? -14.766 -4.554 -18.153 1.00 38.09 95 GLU A C 1
ATOM 714 O O . GLU A 1 95 ? -14.783 -3.395 -17.672 1.00 38.09 95 GLU A O 1
#